Protein AF-A0ABD5QKR0-F1 (afdb_monomer_lite)

Secondary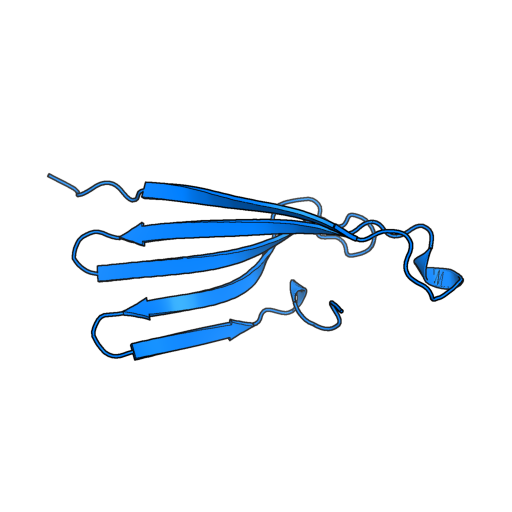 structure (DSSP, 8-state):
-----EEEEEEEEEE---SSGGGTT--EEEEEEEEEETTTEEEEEEEEEEGGGTEEEEEEEEEEEEETTEEEEEE-TTTTT--

Foldseek 3Di:
DQDDWDKDWDDKDKDADDPDPVRRPWIKIWTWMWIAHPPFFIKIFIWIDTVVVVRPDTHGQKMWTGGPVGIDIDGDPNVPPDD

Structure (mmCIF, N/CA/C/O backbone):
data_AF-A0ABD5QKR0-F1
#
_entry.id   AF-A0ABD5QKR0-F1
#
loop_
_atom_site.group_PDB
_atom_site.id
_atom_site.type_symbol
_atom_site.label_atom_id
_atom_site.label_alt_id
_atom_site.label_comp_id
_atom_site.label_asym_id
_atom_site.label_entity_id
_atom_site.label_seq_id
_atom_site.pdbx_PDB_ins_code
_atom_site.Cartn_x
_atom_site.Cartn_y
_atom_site.Cartn_z
_atom_site.occupancy
_atom_site.B_iso_or_equiv
_atom_site.auth_seq_id
_atom_site.auth_comp_id
_atom_site.auth_asym_id
_atom_site.auth_atom_id
_atom_site.pdbx_PDB_model_num
ATOM 1 N N . MET A 1 1 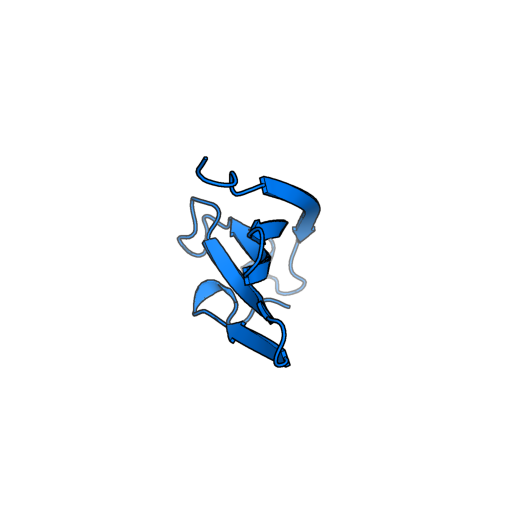? -8.893 19.026 20.275 1.00 45.38 1 MET A N 1
ATOM 2 C CA . MET A 1 1 ? -7.554 18.818 19.684 1.00 45.38 1 MET A CA 1
ATOM 3 C C . MET A 1 1 ? -7.733 17.797 18.586 1.00 45.38 1 MET A C 1
ATOM 5 O O . MET A 1 1 ? -8.271 16.744 18.889 1.00 45.38 1 MET A O 1
ATOM 9 N N . ALA A 1 2 ? -7.427 18.144 17.334 1.00 52.34 2 ALA A N 1
ATOM 10 C CA . ALA A 1 2 ? -7.552 17.200 16.229 1.00 52.34 2 ALA A CA 1
ATOM 11 C C . ALA A 1 2 ? -6.575 16.049 16.471 1.00 52.34 2 ALA A C 1
ATOM 13 O O . ALA A 1 2 ? -5.387 16.264 16.706 1.00 52.34 2 ALA A O 1
ATOM 14 N N . GLU A 1 3 ? -7.127 14.855 16.530 1.00 59.34 3 GLU A N 1
ATOM 15 C CA . GLU A 1 3 ? -6.440 13.637 16.901 1.00 59.34 3 GLU A CA 1
ATOM 16 C C . GLU A 1 3 ? -5.693 13.187 15.626 1.00 59.34 3 GLU A C 1
ATOM 18 O O . GLU A 1 3 ? -6.303 12.929 14.590 1.00 59.34 3 GLU A O 1
ATOM 23 N N . THR A 1 4 ? -4.363 13.311 15.634 1.00 66.81 4 THR A N 1
ATOM 24 C CA . THR A 1 4 ? -3.527 13.254 14.423 1.00 66.81 4 THR A CA 1
ATOM 25 C C . THR A 1 4 ? -3.522 11.855 13.813 1.00 66.81 4 THR A C 1
ATOM 27 O O . THR A 1 4 ? -3.160 10.887 14.485 1.00 66.81 4 THR A O 1
ATOM 30 N N . GLU A 1 5 ? -3.880 11.764 12.530 1.00 81.25 5 GLU A N 1
ATOM 31 C CA . GLU A 1 5 ? -3.679 10.569 11.706 1.00 81.25 5 GLU A CA 1
ATOM 32 C C . GLU A 1 5 ? -2.242 10.060 11.869 1.00 81.25 5 GLU A C 1
ATOM 34 O O . GLU A 1 5 ? -1.282 10.831 11.781 1.00 81.25 5 GLU A O 1
ATOM 39 N N . THR A 1 6 ? -2.093 8.764 12.147 1.00 91.75 6 THR A N 1
ATOM 40 C CA . THR A 1 6 ? -0.778 8.133 12.300 1.00 91.75 6 THR A CA 1
ATOM 41 C C . THR A 1 6 ? -0.560 7.138 11.174 1.00 91.75 6 THR A C 1
ATOM 43 O O . THR A 1 6 ? -1.254 6.125 11.092 1.00 91.75 6 THR A O 1
ATOM 46 N N . GLU A 1 7 ? 0.430 7.413 10.328 1.00 94.75 7 GLU A N 1
ATOM 47 C CA . GLU A 1 7 ? 0.857 6.518 9.254 1.00 94.75 7 GLU A CA 1
ATOM 48 C C . GLU A 1 7 ? 2.032 5.641 9.713 1.00 94.75 7 GLU A C 1
ATOM 50 O O . GLU A 1 7 ? 2.994 6.121 10.319 1.00 94.75 7 GLU A O 1
ATOM 55 N N . ARG A 1 8 ? 1.978 4.342 9.405 1.00 96.56 8 ARG A N 1
ATOM 56 C CA . ARG A 1 8 ? 3.057 3.390 9.683 1.00 96.56 8 ARG A CA 1
ATOM 57 C C . ARG A 1 8 ? 3.309 2.471 8.495 1.00 96.56 8 ARG A C 1
ATOM 59 O O . ARG A 1 8 ? 2.432 1.717 8.082 1.00 96.56 8 ARG A O 1
ATOM 66 N N . LEU A 1 9 ? 4.553 2.447 8.020 1.00 97.44 9 LEU A N 1
ATOM 67 C CA . LEU A 1 9 ? 5.031 1.419 7.096 1.00 97.44 9 LEU A CA 1
ATOM 68 C C . LEU A 1 9 ? 5.108 0.065 7.822 1.00 97.44 9 LEU A C 1
ATOM 70 O O . LEU A 1 9 ? 5.792 -0.058 8.841 1.00 97.44 9 LEU A O 1
ATOM 74 N N . ILE A 1 10 ? 4.412 -0.942 7.297 1.00 97.19 10 ILE A N 1
ATOM 75 C CA . ILE A 1 10 ? 4.392 -2.310 7.835 1.00 97.19 10 ILE A CA 1
ATOM 76 C C . ILE A 1 10 ? 5.418 -3.182 7.117 1.00 97.19 10 ILE A C 1
ATOM 78 O O . ILE A 1 10 ? 6.199 -3.880 7.760 1.00 97.19 10 ILE A O 1
ATOM 82 N N . ALA A 1 11 ? 5.407 -3.153 5.787 1.00 96.81 11 ALA A N 1
ATOM 83 C CA . ALA A 1 11 ? 6.254 -4.000 4.961 1.00 96.81 11 ALA A CA 1
ATOM 84 C C . ALA A 1 11 ? 6.603 -3.300 3.650 1.00 96.81 11 ALA A C 1
ATOM 86 O O . ALA A 1 11 ? 5.846 -2.462 3.162 1.00 96.81 11 ALA A O 1
ATOM 87 N N . THR A 1 12 ? 7.737 -3.673 3.069 1.00 97.38 12 THR A N 1
ATOM 88 C CA . THR A 1 12 ? 8.170 -3.240 1.739 1.00 97.38 12 THR A CA 1
ATOM 89 C C . THR A 1 12 ? 8.916 -4.386 1.067 1.00 97.38 12 THR A C 1
ATOM 91 O O . THR A 1 12 ? 9.688 -5.084 1.726 1.00 97.38 12 THR A O 1
ATOM 94 N N . TRP A 1 13 ? 8.653 -4.619 -0.215 1.00 94.94 13 TRP A N 1
ATOM 95 C CA . TRP A 1 13 ? 9.331 -5.646 -1.010 1.00 94.94 13 TRP A CA 1
ATOM 96 C C . TRP A 1 13 ? 9.354 -5.258 -2.488 1.00 94.94 13 TRP A C 1
ATOM 98 O O . TRP A 1 13 ? 8.831 -4.219 -2.893 1.00 94.94 13 TRP A O 1
ATOM 108 N N . SER A 1 14 ? 10.020 -6.058 -3.313 1.00 92.56 14 SER A N 1
ATOM 109 C CA . SER A 1 14 ? 10.022 -5.874 -4.762 1.00 92.56 14 SER A CA 1
ATOM 110 C C . SER A 1 14 ? 9.949 -7.216 -5.466 1.00 92.56 14 SER A C 1
ATOM 112 O O . SER A 1 14 ? 10.671 -8.139 -5.094 1.00 92.56 14 SER A O 1
ATOM 114 N N . ASP A 1 15 ? 9.119 -7.284 -6.500 1.00 88.06 15 ASP A N 1
ATOM 115 C CA . ASP A 1 15 ? 8.975 -8.454 -7.355 1.00 88.06 15 ASP A CA 1
ATOM 116 C C . ASP A 1 15 ? 9.748 -8.227 -8.657 1.00 88.06 15 ASP A C 1
ATOM 118 O O . ASP A 1 15 ? 9.449 -7.321 -9.443 1.00 88.06 15 ASP A O 1
ATOM 122 N N . SER A 1 16 ? 10.783 -9.044 -8.862 1.00 83.06 16 SER A N 1
ATOM 123 C CA . SER A 1 16 ? 11.533 -9.161 -10.116 1.00 83.06 16 SER A CA 1
ATOM 124 C C . SER A 1 16 ? 12.366 -10.458 -10.126 1.00 83.06 16 SER A C 1
ATOM 126 O O . SER A 1 16 ? 12.766 -10.931 -9.060 1.00 83.06 16 SER A O 1
ATOM 128 N N . PRO A 1 17 ? 12.689 -11.025 -11.301 1.00 71.25 17 PRO A N 1
ATOM 129 C CA . PRO A 1 17 ? 12.032 -10.801 -12.584 1.00 71.25 17 PRO A CA 1
ATOM 130 C C . PRO A 1 17 ? 10.708 -11.577 -12.654 1.00 71.25 17 PRO A C 1
ATOM 132 O O . PRO A 1 17 ? 10.566 -12.654 -12.074 1.00 71.25 17 PRO A O 1
ATOM 135 N N . TYR A 1 18 ? 9.750 -11.100 -13.445 1.00 71.50 18 TYR A N 1
ATOM 136 C CA . TYR A 1 18 ? 8.587 -11.925 -13.776 1.00 71.50 18 TYR A CA 1
ATOM 137 C C . TYR A 1 18 ? 8.993 -13.119 -14.651 1.00 71.50 18 TYR A C 1
ATOM 139 O O . TYR A 1 18 ? 9.859 -13.015 -15.523 1.00 71.50 18 TYR A O 1
ATOM 147 N N . THR A 1 19 ? 8.336 -14.265 -14.456 1.00 70.81 19 THR A N 1
ATOM 148 C CA . THR A 1 19 ? 8.636 -15.515 -15.181 1.00 70.81 19 THR A CA 1
ATOM 149 C C . THR A 1 19 ? 8.440 -15.390 -16.698 1.00 70.81 19 THR A C 1
ATOM 151 O O . THR A 1 19 ? 9.162 -16.021 -17.476 1.00 70.81 19 THR A O 1
ATOM 154 N N . GLY 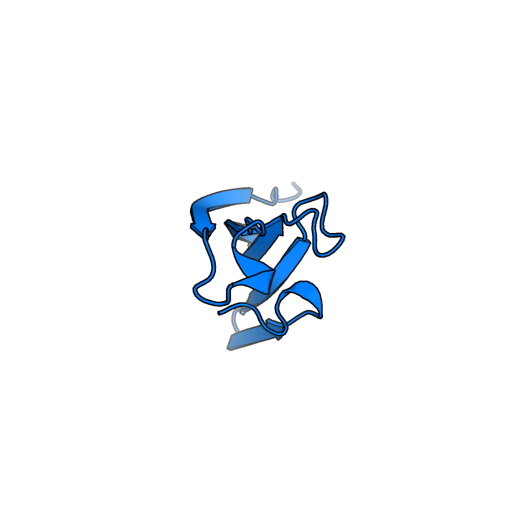A 1 20 ? 7.520 -14.527 -17.143 1.00 69.94 20 GLY A N 1
ATOM 155 C CA . GLY A 1 20 ? 7.283 -14.236 -18.558 1.00 69.94 20 GLY A CA 1
ATOM 156 C C . GLY A 1 20 ? 8.431 -13.451 -19.199 1.00 69.94 20 GLY A C 1
ATOM 157 O O . GLY A 1 20 ? 8.773 -12.369 -18.735 1.00 69.94 20 GLY A O 1
ATOM 158 N N . ILE A 1 21 ? 8.980 -13.958 -20.312 1.00 73.19 21 ILE A N 1
ATOM 159 C CA . ILE A 1 21 ? 10.140 -13.380 -21.027 1.00 73.19 21 ILE A CA 1
ATOM 160 C C . ILE A 1 21 ? 9.964 -11.879 -21.306 1.00 73.19 21 ILE A C 1
ATOM 162 O O . ILE A 1 21 ? 10.879 -11.101 -21.055 1.00 73.19 21 ILE A O 1
ATOM 166 N N . GLN A 1 22 ? 8.775 -11.465 -21.751 1.00 74.75 22 GLN A N 1
ATOM 167 C CA . GLN A 1 22 ? 8.465 -10.064 -22.062 1.00 74.75 22 GLN A CA 1
ATOM 168 C C . GLN A 1 22 ? 8.392 -9.152 -20.829 1.00 74.75 22 GLN A C 1
ATOM 170 O O . GLN A 1 22 ? 8.445 -7.941 -20.979 1.00 74.75 22 GLN A O 1
ATOM 175 N N . LYS A 1 23 ? 8.276 -9.709 -19.619 1.00 75.19 23 LYS A N 1
ATOM 176 C CA . LYS A 1 23 ? 8.082 -8.969 -18.363 1.00 75.19 23 LYS A CA 1
ATOM 177 C C . LYS A 1 23 ? 9.296 -9.030 -17.432 1.00 75.19 23 LYS A C 1
ATOM 179 O O . LYS A 1 23 ? 9.249 -8.492 -16.335 1.00 75.19 23 LYS A O 1
ATOM 184 N N . ARG A 1 24 ? 10.395 -9.671 -17.849 1.00 80.25 24 ARG A N 1
ATOM 185 C CA . ARG A 1 24 ? 11.603 -9.852 -17.018 1.00 80.25 24 ARG A CA 1
ATOM 186 C C . ARG A 1 24 ? 12.300 -8.548 -16.632 1.00 80.25 24 ARG A C 1
ATOM 188 O O . ARG A 1 24 ? 13.009 -8.536 -15.635 1.00 80.25 24 ARG A O 1
ATOM 195 N N . HIS A 1 25 ? 12.125 -7.495 -17.429 1.00 82.56 25 HIS A N 1
ATOM 196 C CA . HIS A 1 25 ? 12.677 -6.169 -17.148 1.00 82.56 25 HIS A CA 1
ATOM 197 C C . HIS A 1 25 ? 11.832 -5.378 -16.141 1.00 82.56 25 HIS A C 1
ATOM 199 O O . HIS A 1 25 ? 12.325 -4.414 -15.568 1.00 82.56 25 HIS A O 1
ATOM 205 N N . ILE A 1 26 ? 10.579 -5.790 -15.920 1.00 85.44 26 ILE A N 1
ATOM 206 C CA . ILE A 1 26 ? 9.646 -5.071 -15.061 1.00 85.44 26 ILE A CA 1
ATOM 207 C C . ILE A 1 26 ? 9.999 -5.365 -13.609 1.00 85.44 26 ILE A C 1
ATOM 209 O O . ILE A 1 26 ? 10.065 -6.525 -13.196 1.00 85.44 26 ILE A O 1
ATOM 213 N N . THR A 1 27 ? 10.173 -4.298 -12.838 1.00 90.12 27 THR A N 1
ATOM 214 C CA . THR A 1 27 ? 10.240 -4.353 -11.377 1.00 90.12 27 THR A CA 1
ATOM 215 C C . THR A 1 27 ? 9.002 -3.676 -10.813 1.00 90.12 27 THR A C 1
ATOM 217 O O . THR A 1 27 ? 8.685 -2.543 -11.185 1.00 90.12 27 THR A O 1
ATOM 220 N N . VAL A 1 28 ? 8.304 -4.361 -9.910 1.00 91.62 28 VAL A N 1
ATOM 221 C CA . VAL A 1 28 ? 7.240 -3.745 -9.112 1.00 91.62 28 VAL A CA 1
ATOM 222 C C . VAL A 1 28 ? 7.726 -3.662 -7.678 1.00 91.62 28 VAL A C 1
ATOM 224 O O . VAL A 1 28 ? 8.050 -4.672 -7.060 1.00 91.62 28 VAL A O 1
ATOM 227 N N . THR A 1 29 ? 7.804 -2.448 -7.148 1.00 94.94 29 THR A N 1
ATOM 228 C CA . THR A 1 29 ? 8.047 -2.229 -5.724 1.00 94.94 29 THR A CA 1
ATOM 229 C C . THR A 1 29 ? 6.703 -2.143 -5.028 1.00 94.94 29 THR A C 1
ATOM 231 O O . THR A 1 29 ? 5.806 -1.440 -5.487 1.00 94.94 29 THR A O 1
ATOM 234 N N . HIS A 1 30 ? 6.572 -2.840 -3.911 1.00 95.81 30 HIS A N 1
ATOM 235 C CA . HIS A 1 30 ? 5.359 -2.898 -3.120 1.00 95.81 30 HIS A CA 1
ATOM 236 C C . HIS A 1 30 ? 5.625 -2.383 -1.712 1.00 95.81 30 HIS A C 1
ATOM 238 O O . HIS A 1 30 ? 6.720 -2.556 -1.172 1.00 95.81 30 HIS A O 1
ATOM 244 N N . ARG A 1 31 ? 4.598 -1.822 -1.081 1.00 97.69 31 ARG A N 1
ATOM 245 C CA . ARG A 1 31 ? 4.586 -1.584 0.362 1.00 97.69 31 ARG A CA 1
ATOM 246 C C . ARG A 1 31 ? 3.203 -1.792 0.960 1.00 97.69 31 ARG A C 1
ATOM 248 O O . ARG A 1 31 ? 2.201 -1.583 0.283 1.00 97.69 31 ARG A O 1
ATOM 255 N N . ILE A 1 32 ? 3.166 -2.176 2.234 1.00 97.94 32 ILE A N 1
ATOM 256 C CA . ILE A 1 32 ? 1.962 -2.128 3.067 1.00 97.94 32 ILE A CA 1
ATOM 257 C C . ILE A 1 32 ? 2.106 -0.971 4.049 1.00 97.94 32 ILE A C 1
ATOM 259 O O . ILE A 1 32 ? 3.075 -0.926 4.813 1.00 97.94 32 ILE A O 1
ATOM 263 N N . VAL A 1 33 ? 1.134 -0.067 4.056 1.00 97.81 33 VAL A N 1
ATOM 264 C CA . VAL A 1 33 ? 1.053 1.074 4.974 1.00 97.81 33 VAL A CA 1
ATOM 265 C C . VAL A 1 33 ? -0.243 0.970 5.772 1.00 97.81 33 VAL A C 1
ATOM 267 O O . VAL A 1 33 ? -1.281 0.653 5.201 1.00 97.81 33 VAL A O 1
ATOM 270 N N . ALA A 1 34 ? -0.192 1.221 7.078 1.00 97.12 34 ALA A N 1
ATOM 271 C CA . ALA A 1 34 ? -1.382 1.381 7.907 1.00 97.12 34 ALA A CA 1
ATOM 272 C C . ALA A 1 34 ? -1.564 2.844 8.311 1.00 97.12 34 ALA A C 1
ATOM 274 O O . ALA A 1 34 ? -0.637 3.455 8.845 1.00 97.12 34 ALA A O 1
ATOM 275 N N . ASN A 1 35 ? -2.768 3.365 8.102 1.00 96.38 35 ASN A N 1
ATOM 276 C CA . ASN A 1 35 ? -3.189 4.697 8.507 1.00 96.38 35 ASN A CA 1
ATOM 277 C C . ASN A 1 35 ? -4.226 4.538 9.607 1.00 96.38 35 ASN A C 1
ATOM 279 O O . ASN A 1 35 ? -5.322 4.035 9.374 1.00 96.38 35 ASN A O 1
ATOM 283 N N . TRP A 1 36 ? -3.867 4.926 10.823 1.00 95.06 36 TRP A N 1
ATOM 284 C CA . TRP A 1 36 ? -4.775 4.855 11.953 1.00 95.06 36 TRP A CA 1
ATOM 285 C C . TRP A 1 36 ? -5.483 6.195 12.157 1.00 95.06 36 TRP A C 1
ATOM 287 O O . TRP A 1 36 ? -4.837 7.246 12.240 1.00 95.06 36 TRP A O 1
ATOM 297 N N . TYR A 1 37 ? -6.809 6.117 12.279 1.00 93.56 37 TYR A N 1
ATOM 298 C CA . TYR A 1 37 ? -7.715 7.237 12.485 1.00 93.56 37 TYR A CA 1
ATOM 299 C C . TYR A 1 37 ? -8.387 7.116 13.860 1.00 93.56 37 TYR A C 1
ATOM 301 O O . TYR A 1 37 ? -9.282 6.278 14.047 1.00 93.56 37 TYR A O 1
ATOM 309 N N . PRO A 1 38 ? -7.990 7.954 14.826 1.00 92.12 38 PRO A N 1
ATOM 310 C CA . PRO A 1 38 ? -8.590 7.981 16.152 1.00 92.12 38 PRO A CA 1
ATOM 311 C C . PRO A 1 38 ? -10.117 8.049 16.133 1.00 92.12 38 PRO A C 1
ATOM 313 O O . PRO A 1 38 ? -10.703 8.874 15.438 1.00 92.12 38 PRO A O 1
ATOM 316 N N . GLY A 1 39 ? -10.771 7.153 16.875 1.00 90.75 39 GLY A N 1
ATOM 317 C CA . GLY A 1 39 ? -12.234 7.109 16.980 1.00 90.75 39 GLY A CA 1
ATOM 318 C C . GLY A 1 39 ? -12.983 6.683 15.707 1.00 90.75 39 GLY A C 1
ATOM 319 O O . GLY A 1 39 ? -14.202 6.533 15.764 1.00 90.75 39 GLY A O 1
ATOM 320 N N . ILE A 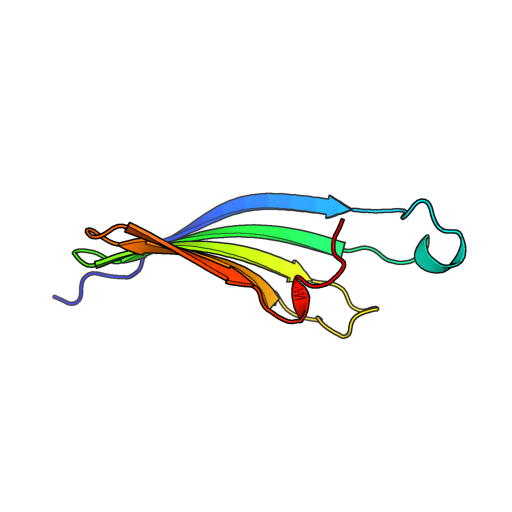1 40 ? -12.288 6.452 14.587 1.00 93.06 40 ILE A N 1
ATOM 321 C CA . ILE A 1 40 ? -12.890 6.089 13.293 1.00 93.06 40 ILE A CA 1
ATOM 322 C C . ILE A 1 40 ? -12.508 4.659 12.903 1.00 93.06 40 ILE A C 1
ATOM 324 O O . ILE A 1 40 ? -13.384 3.839 12.618 1.00 93.06 40 ILE A O 1
ATOM 328 N N . GLY A 1 41 ? -11.213 4.337 12.898 1.00 94.12 41 GLY A N 1
ATOM 329 C CA . GLY A 1 41 ? -10.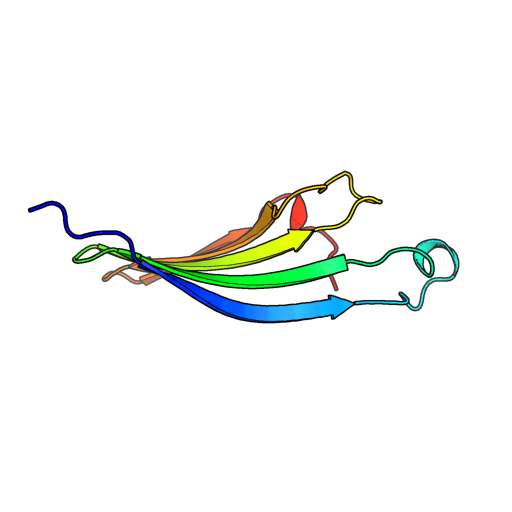739 3.044 12.419 1.00 94.12 41 GLY A CA 1
ATOM 330 C C . GLY A 1 41 ? -9.300 3.055 11.922 1.00 94.12 41 GLY A C 1
ATOM 331 O O . GLY A 1 41 ? -8.460 3.815 12.398 1.00 94.12 41 GLY A O 1
ATOM 332 N N . CYS A 1 42 ? -9.002 2.169 10.980 1.00 96.19 42 CYS A N 1
ATOM 333 C CA . CYS A 1 42 ? -7.678 2.026 10.388 1.00 96.19 42 CYS A CA 1
ATOM 334 C C . CYS A 1 42 ? -7.822 1.635 8.922 1.00 96.19 42 CYS A C 1
ATOM 336 O O . CYS A 1 42 ? -8.666 0.804 8.607 1.00 96.19 42 CYS A O 1
ATOM 338 N N . ASP A 1 43 ? -6.979 2.175 8.054 1.00 96.75 43 ASP A N 1
ATOM 339 C CA . ASP A 1 43 ? -6.886 1.741 6.666 1.00 96.75 43 ASP A CA 1
ATOM 340 C C . ASP A 1 43 ? -5.548 1.053 6.441 1.00 96.75 43 ASP A C 1
ATOM 342 O O . ASP A 1 43 ? -4.497 1.574 6.813 1.00 96.75 43 ASP A O 1
ATOM 346 N N . ILE A 1 44 ? -5.572 -0.121 5.820 1.00 97.44 44 ILE A N 1
ATOM 347 C CA . ILE A 1 44 ? -4.367 -0.810 5.360 1.00 97.44 44 ILE A CA 1
ATOM 348 C C . ILE A 1 44 ? -4.301 -0.640 3.848 1.00 97.44 44 ILE A C 1
ATOM 350 O O . ILE A 1 44 ? -5.181 -1.111 3.136 1.00 97.44 44 ILE A O 1
ATOM 354 N N . ARG A 1 45 ? -3.255 0.013 3.344 1.00 97.12 45 ARG A N 1
ATOM 355 C CA . ARG A 1 45 ? -3.025 0.232 1.913 1.00 97.12 45 ARG A CA 1
ATOM 356 C C . ARG A 1 45 ? -1.892 -0.652 1.421 1.00 97.12 45 ARG A C 1
ATOM 358 O O . ARG A 1 45 ? -0.770 -0.570 1.924 1.00 97.12 45 ARG A O 1
ATOM 365 N N . HIS A 1 46 ? -2.176 -1.467 0.412 1.00 96.94 46 HIS A N 1
ATOM 366 C CA . HIS A 1 46 ? -1.152 -2.033 -0.457 1.00 96.94 46 HIS A CA 1
ATOM 367 C C . HIS A 1 46 ? -0.878 -1.041 -1.572 1.00 96.94 46 HIS A C 1
ATOM 369 O O . HIS A 1 46 ? -1.762 -0.738 -2.369 1.00 96.94 46 HIS A O 1
ATOM 375 N N . GLU A 1 47 ? 0.344 -0.536 -1.633 1.00 97.19 47 GLU A N 1
ATOM 376 C CA . GLU A 1 47 ? 0.756 0.430 -2.641 1.00 97.19 47 GLU A CA 1
ATOM 377 C C . GLU A 1 47 ? 1.857 -0.146 -3.511 1.00 97.19 47 GLU A C 1
ATOM 379 O O . GLU A 1 47 ? 2.713 -0.903 -3.043 1.00 97.19 47 GLU A O 1
ATOM 384 N N . ILE A 1 48 ? 1.839 0.244 -4.781 1.00 95.88 48 ILE A N 1
ATOM 385 C CA . ILE A 1 48 ? 2.847 -0.147 -5.753 1.00 95.88 48 ILE A CA 1
ATOM 386 C C . ILE A 1 48 ? 3.538 1.063 -6.361 1.00 95.88 48 ILE A C 1
ATOM 388 O O . ILE A 1 48 ? 2.960 2.143 -6.468 1.00 95.88 48 ILE A O 1
ATOM 392 N N . LYS A 1 49 ? 4.769 0.842 -6.808 1.00 95.19 49 LYS A N 1
ATOM 393 C CA . LYS A 1 49 ? 5.525 1.734 -7.678 1.00 95.19 49 LYS A CA 1
ATOM 394 C C . LYS A 1 49 ? 6.121 0.900 -8.809 1.00 95.19 49 LYS A C 1
ATOM 396 O O . LYS A 1 49 ? 6.808 -0.090 -8.563 1.00 95.19 49 LYS A O 1
ATOM 401 N N . CYS A 1 50 ? 5.809 1.267 -10.046 1.00 91.81 50 CYS A N 1
ATOM 402 C CA . CYS A 1 50 ? 6.238 0.562 -11.250 1.00 91.81 50 CYS A CA 1
ATOM 403 C C . CYS A 1 50 ? 6.226 1.519 -12.447 1.00 91.81 50 CYS A C 1
ATOM 405 O O . CYS A 1 50 ? 5.159 1.901 -12.930 1.00 91.81 50 CYS A O 1
ATOM 407 N N . ALA A 1 51 ? 7.414 1.880 -12.937 1.00 89.06 51 ALA A N 1
ATOM 408 C CA . ALA A 1 51 ? 7.564 2.803 -14.061 1.00 89.06 51 ALA A CA 1
ATOM 409 C C . ALA A 1 51 ? 6.969 2.235 -15.363 1.00 89.06 51 ALA A C 1
ATOM 411 O O . ALA A 1 51 ? 6.269 2.950 -16.074 1.00 89.06 51 ALA A O 1
ATOM 412 N N . ASP A 1 52 ? 7.147 0.934 -15.627 1.00 88.06 52 ASP A N 1
ATOM 413 C CA . ASP A 1 52 ? 6.609 0.254 -16.819 1.00 88.06 52 ASP A CA 1
ATOM 414 C C . ASP A 1 52 ? 5.071 0.219 -16.874 1.00 88.06 52 ASP A C 1
ATOM 416 O O . ASP A 1 52 ? 4.486 -0.073 -17.915 1.00 88.06 52 ASP A O 1
ATOM 420 N N . ARG A 1 53 ? 4.401 0.494 -15.746 1.00 86.12 53 ARG A N 1
ATOM 421 C CA . ARG A 1 53 ? 2.938 0.601 -15.637 1.00 86.12 53 ARG A CA 1
ATOM 422 C C . ARG A 1 53 ? 2.459 2.036 -15.398 1.00 86.12 53 ARG A C 1
ATOM 424 O O . ARG A 1 53 ? 1.308 2.217 -15.019 1.00 86.12 53 ARG A O 1
ATOM 431 N N . GLU A 1 54 ? 3.332 3.028 -15.580 1.00 90.94 54 GLU A N 1
ATOM 432 C CA . GLU A 1 54 ? 3.050 4.458 -15.369 1.00 90.94 54 GLU A CA 1
ATOM 433 C C . GLU A 1 54 ? 2.724 4.840 -13.906 1.00 90.94 54 GLU A C 1
ATOM 435 O O . GLU A 1 54 ? 2.279 5.952 -13.626 1.00 90.94 54 GLU A O 1
ATOM 440 N N . TYR A 1 55 ? 3.022 3.963 -12.940 1.00 91.38 55 TYR A N 1
ATOM 441 C CA . TYR A 1 55 ? 2.887 4.229 -11.502 1.00 91.38 55 TYR A CA 1
ATOM 442 C C . TYR A 1 55 ? 4.226 4.698 -10.930 1.00 91.38 55 TYR A C 1
ATOM 444 O O . TYR A 1 55 ? 4.937 3.953 -10.252 1.00 91.38 55 TYR A O 1
ATOM 452 N N . ASN A 1 56 ? 4.603 5.933 -11.259 1.00 92.06 56 ASN A N 1
ATOM 453 C CA . ASN A 1 56 ? 5.893 6.514 -10.866 1.00 92.06 56 ASN A CA 1
ATOM 454 C C . ASN A 1 56 ? 5.985 6.848 -9.368 1.00 92.06 56 ASN A C 1
ATOM 456 O O . ASN A 1 56 ? 7.087 6.920 -8.815 1.00 92.06 56 ASN A O 1
ATOM 460 N N . ASP A 1 57 ? 4.840 6.975 -8.705 1.00 95.12 57 ASP A N 1
ATOM 461 C CA . ASP A 1 57 ? 4.702 7.210 -7.272 1.00 95.12 57 ASP A CA 1
ATOM 462 C C . ASP A 1 57 ? 3.908 6.086 -6.607 1.00 95.12 57 ASP A C 1
ATOM 464 O O . ASP A 1 57 ? 3.269 5.270 -7.278 1.00 95.12 57 ASP A O 1
ATOM 468 N N . TRP A 1 58 ? 3.963 6.038 -5.273 1.00 95.81 58 TRP A N 1
ATOM 469 C CA . TRP A 1 58 ? 3.220 5.060 -4.486 1.00 95.81 58 TRP A CA 1
ATOM 470 C C . TRP A 1 58 ? 1.725 5.187 -4.752 1.00 95.81 58 TRP A C 1
ATOM 472 O O . TRP A 1 58 ? 1.076 6.140 -4.330 1.00 95.81 58 TRP A O 1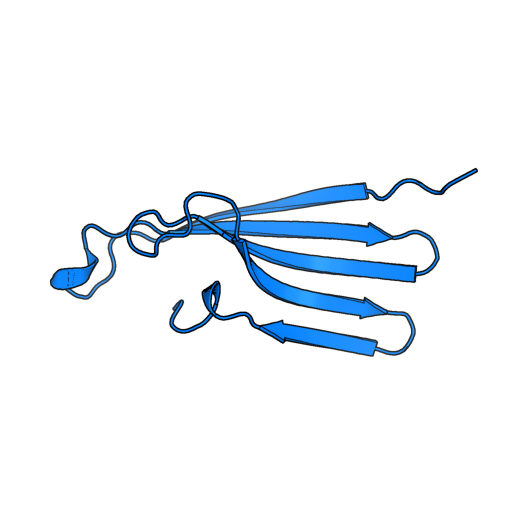
ATOM 482 N N . THR A 1 59 ? 1.201 4.210 -5.479 1.00 95.75 59 THR A N 1
ATOM 483 C CA . THR A 1 59 ? -0.182 4.191 -5.939 1.00 95.75 59 THR A CA 1
ATOM 484 C C . THR A 1 59 ? -0.915 3.056 -5.232 1.00 95.75 59 THR A C 1
ATOM 486 O O . THR A 1 59 ? -0.451 1.915 -5.316 1.00 95.75 59 THR A O 1
ATOM 489 N N . PRO A 1 60 ? -2.048 3.315 -4.554 1.00 95.31 60 PRO A N 1
ATOM 490 C CA . PRO A 1 60 ? -2.847 2.266 -3.929 1.00 95.31 60 PRO A CA 1
ATOM 491 C C . PRO A 1 60 ? -3.301 1.242 -4.964 1.00 95.31 60 PRO A C 1
ATOM 493 O O . PRO A 1 60 ? -4.006 1.583 -5.910 1.00 95.31 60 PRO A O 1
ATOM 496 N N . ALA A 1 61 ? -2.885 -0.007 -4.790 1.00 95.00 61 ALA A N 1
ATOM 497 C CA . ALA A 1 61 ? -3.338 -1.165 -5.547 1.00 95.00 61 ALA A CA 1
ATOM 498 C C . ALA A 1 61 ? -4.581 -1.781 -4.898 1.00 95.00 61 ALA A C 1
ATOM 500 O O . ALA A 1 61 ? -5.572 -2.058 -5.579 1.00 95.00 61 ALA A O 1
ATOM 501 N N . GLU A 1 62 ? -4.533 -1.940 -3.576 1.00 95.94 62 GLU A N 1
ATOM 502 C CA . GLU A 1 62 ? -5.630 -2.430 -2.748 1.00 95.94 62 GLU A CA 1
ATOM 503 C C . GLU A 1 62 ? -5.676 -1.649 -1.433 1.00 95.94 62 GLU A C 1
ATOM 505 O O . GLU A 1 62 ? -4.659 -1.163 -0.934 1.00 95.94 62 GLU A O 1
ATOM 510 N N . THR A 1 63 ? -6.864 -1.496 -0.866 1.00 96.75 63 THR A N 1
ATOM 511 C CA . THR A 1 63 ? -7.076 -0.866 0.437 1.00 96.75 63 THR A CA 1
ATOM 512 C C . THR A 1 63 ? -8.100 -1.668 1.219 1.00 96.75 63 THR A C 1
ATOM 514 O O . THR A 1 63 ? -9.133 -2.058 0.678 1.00 96.75 63 THR A O 1
ATOM 517 N N . TRP A 1 64 ? -7.802 -1.928 2.486 1.00 97.62 64 TRP A N 1
ATOM 518 C CA . TRP A 1 64 ? -8.742 -2.487 3.445 1.00 97.62 64 TRP A CA 1
ATOM 519 C C . TRP A 1 64 ? -9.121 -1.396 4.427 1.00 97.62 64 TRP A C 1
ATOM 521 O O . TRP A 1 64 ? -8.263 -0.915 5.166 1.00 97.62 64 TRP A O 1
ATOM 531 N N . GLU A 1 65 ? -10.395 -1.032 4.441 1.00 97.31 65 GLU A N 1
ATOM 532 C CA . GLU A 1 65 ? -10.945 -0.066 5.380 1.00 97.31 65 GLU A CA 1
ATOM 533 C C . GLU A 1 65 ? -11.512 -0.805 6.584 1.00 97.31 65 GLU A C 1
ATOM 535 O O . GLU A 1 65 ? -12.514 -1.513 6.483 1.00 97.31 65 GLU A O 1
ATOM 540 N N . LEU A 1 66 ? -10.863 -0.663 7.736 1.00 96.88 66 LEU A N 1
ATOM 541 C CA . LEU A 1 66 ? -11.312 -1.246 8.991 1.00 96.88 66 LEU A CA 1
ATOM 542 C C . LEU A 1 66 ? -12.112 -0.189 9.743 1.00 96.88 66 LEU A C 1
ATOM 544 O O . LEU A 1 66 ? -11.604 0.883 10.090 1.00 96.88 66 LEU A O 1
ATOM 548 N N . ARG A 1 67 ? -13.373 -0.504 10.017 1.00 95.81 67 ARG A N 1
ATOM 549 C CA . ARG A 1 67 ? -14.307 0.323 10.784 1.00 95.81 67 ARG A CA 1
ATOM 550 C C . ARG A 1 67 ? -14.900 -0.507 11.919 1.00 95.81 67 ARG A C 1
ATOM 552 O O . ARG A 1 67 ? -14.782 -1.729 11.954 1.00 95.81 67 ARG A O 1
ATOM 559 N N . SER A 1 68 ? -15.591 0.150 12.847 1.00 93.81 68 SER A N 1
ATOM 560 C CA . SER A 1 68 ? -16.277 -0.532 13.958 1.00 93.81 68 SER A CA 1
ATOM 561 C C . SER A 1 68 ? -17.345 -1.534 13.502 1.00 93.81 68 SER A C 1
ATOM 563 O O . SER A 1 68 ? -17.632 -2.490 14.216 1.00 93.81 68 SER A O 1
ATOM 565 N N . HIS A 1 69 ? -17.929 -1.319 12.322 1.00 93.25 69 HIS A N 1
ATOM 566 C CA . HIS A 1 69 ? -18.995 -2.149 11.768 1.00 93.25 69 HIS A CA 1
ATOM 567 C C . HIS A 1 69 ? -18.501 -3.228 10.794 1.00 93.25 69 HIS A C 1
ATOM 569 O O . HIS A 1 69 ? -19.310 -4.033 10.337 1.00 93.25 69 HIS A O 1
ATOM 575 N N . GLY A 1 70 ? -17.206 -3.271 10.464 1.00 95.31 70 GLY A N 1
ATOM 576 C CA . GLY A 1 70 ? -16.674 -4.285 9.559 1.00 95.31 70 GLY A CA 1
ATOM 577 C C . GLY A 1 70 ? -15.412 -3.868 8.819 1.00 95.31 70 GLY A C 1
ATOM 578 O O . GLY A 1 70 ? -14.779 -2.861 9.135 1.00 95.31 70 GLY A O 1
ATOM 579 N N . VAL A 1 71 ? -15.056 -4.692 7.834 1.00 97.12 71 VAL A N 1
ATOM 580 C CA . VAL A 1 71 ? -13.914 -4.470 6.948 1.00 97.12 71 VAL A CA 1
ATOM 581 C C . VAL A 1 71 ? -14.395 -4.493 5.506 1.00 97.12 71 VAL A C 1
ATOM 583 O O . VAL A 1 71 ? -15.035 -5.460 5.090 1.00 97.12 71 VAL A O 1
ATOM 586 N N . GLU A 1 72 ? -14.053 -3.459 4.748 1.00 97.38 72 GLU A N 1
ATOM 587 C CA . GLU A 1 72 ? -14.320 -3.375 3.313 1.00 97.38 72 GLU A CA 1
ATOM 588 C C . GLU A 1 72 ? -13.009 -3.419 2.524 1.00 97.38 72 GLU A C 1
ATOM 590 O O . GLU A 1 72 ? -12.002 -2.853 2.948 1.00 97.38 72 GLU A O 1
ATOM 595 N N . LYS A 1 73 ? -13.006 -4.120 1.383 1.00 95.81 73 LYS A N 1
ATOM 596 C CA . LYS A 1 73 ? -11.861 -4.171 0.467 1.00 95.81 73 LYS A CA 1
ATOM 597 C C . LYS A 1 73 ? -12.167 -3.352 -0.781 1.00 95.81 73 LYS A C 1
ATOM 599 O O . LYS A 1 73 ? -13.101 -3.668 -1.514 1.00 95.81 73 LYS A O 1
ATOM 604 N N . ILE A 1 74 ? -11.306 -2.387 -1.070 1.00 94.44 74 ILE A N 1
ATOM 605 C CA . ILE A 1 74 ? -11.329 -1.571 -2.280 1.00 94.44 74 ILE A CA 1
ATOM 606 C C . ILE A 1 74 ? -10.112 -1.946 -3.125 1.00 94.44 74 ILE A C 1
ATOM 608 O O . ILE A 1 74 ? -8.975 -1.894 -2.662 1.00 94.44 74 ILE A O 1
ATOM 612 N N . GLN A 1 75 ? -10.338 -2.335 -4.378 1.00 92.38 75 GLN A N 1
ATOM 613 C CA . GLN A 1 75 ? -9.272 -2.625 -5.336 1.00 92.38 75 GLN A CA 1
ATOM 614 C C . GLN A 1 75 ? -9.285 -1.580 -6.447 1.00 92.38 75 GLN A C 1
ATOM 616 O O . GLN A 1 75 ? -10.338 -1.260 -7.001 1.00 92.38 75 GLN A O 1
ATOM 621 N N . THR A 1 76 ? -8.111 -1.062 -6.795 1.00 91.38 76 THR A N 1
ATOM 622 C CA . THR A 1 76 ? -7.966 -0.063 -7.855 1.00 91.38 76 THR A CA 1
ATOM 623 C C . THR A 1 76 ? -7.482 -0.704 -9.157 1.00 91.38 76 THR A C 1
ATOM 625 O O . THR A 1 76 ? -7.102 -1.877 -9.218 1.00 91.38 76 THR A O 1
ATOM 628 N N . GLN A 1 77 ? -7.425 0.095 -10.224 1.00 88.12 77 GLN A N 1
ATOM 629 C CA . GLN A 1 77 ? -6.823 -0.328 -11.488 1.00 88.12 77 GLN A CA 1
ATOM 630 C C . GLN A 1 77 ? -5.340 -0.714 -11.341 1.00 88.12 77 GLN A C 1
ATOM 632 O O . GLN A 1 77 ? -4.879 -1.610 -12.051 1.00 88.12 77 GLN A O 1
ATOM 637 N N . ALA A 1 78 ? -4.611 -0.104 -10.401 1.00 84.19 78 ALA A N 1
ATOM 638 C CA . ALA A 1 78 ? -3.205 -0.416 -10.149 1.00 84.19 78 ALA A CA 1
ATOM 639 C C . ALA A 1 78 ? -3.022 -1.846 -9.614 1.00 84.19 78 ALA A C 1
ATOM 641 O O . ALA A 1 78 ? -2.080 -2.545 -10.001 1.00 84.19 78 ALA A O 1
ATOM 642 N N . GLY A 1 79 ? -3.977 -2.322 -8.809 1.00 79.50 79 GLY A N 1
ATOM 643 C CA . GLY A 1 79 ? -3.997 -3.692 -8.298 1.00 79.50 79 GLY A CA 1
ATOM 644 C C . GLY A 1 79 ? -4.383 -4.743 -9.335 1.00 79.50 79 GLY A C 1
ATOM 645 O O . GLY A 1 79 ? -4.132 -5.930 -9.135 1.00 79.50 79 GLY A O 1
ATOM 646 N N . LYS A 1 80 ? -4.972 -4.348 -10.468 1.00 82.38 80 LYS A N 1
ATOM 647 C CA . LYS A 1 80 ? -5.415 -5.304 -11.485 1.00 82.38 80 LYS A CA 1
ATOM 648 C C . LYS A 1 80 ? -4.211 -5.975 -12.149 1.00 82.38 80 LYS A C 1
ATOM 650 O O . LYS A 1 80 ? -3.370 -5.299 -12.742 1.00 82.38 80 LYS A O 1
ATOM 655 N N . GLY A 1 81 ? -4.157 -7.306 -12.087 1.00 73.56 81 GLY A N 1
ATOM 656 C CA . GLY A 1 81 ? -3.114 -8.106 -12.737 1.00 73.56 81 GLY A CA 1
ATOM 657 C C . GLY A 1 81 ? -1.743 -8.054 -12.056 1.00 73.56 81 GLY A C 1
ATOM 658 O O . GLY A 1 81 ? -0.757 -8.437 -12.689 1.00 73.56 81 GLY A O 1
ATOM 659 N N . LEU A 1 82 ? -1.677 -7.580 -10.805 1.00 70.81 82 LEU A N 1
ATOM 660 C CA . LEU A 1 82 ? -0.582 -7.960 -9.914 1.00 70.81 82 LEU A CA 1
ATOM 661 C C . LEU A 1 82 ? -0.673 -9.473 -9.627 1.00 70.81 82 LEU A C 1
ATOM 663 O O . LEU A 1 82 ? -1.786 -10.009 -9.670 1.00 70.81 82 LEU A O 1
ATOM 667 N N . PRO A 1 83 ? 0.469 -10.161 -9.441 1.00 56.84 83 PRO A N 1
ATOM 668 C CA . PRO A 1 83 ? 0.481 -11.561 -9.020 1.00 56.84 83 PRO A CA 1
ATOM 669 C C . PRO A 1 83 ? -0.224 -11.773 -7.675 1.00 56.84 83 PRO A C 1
ATOM 671 O O . PRO A 1 83 ? -0.275 -10.816 -6.869 1.00 56.84 83 PRO A O 1
#

pLDDT: mean 88.61, std 11.46, range [45.38, 97.94]

Sequence (83 aa):
MAETETERLIATWSDSPYTGIQKRHITVTHRIVANWYPGIGCDIRHEIKCADREYNDWTPAETWELRSHGVEKIQTQAGKGLP

Radius of gyration: 15.04 Å; chains: 1; bounding box: 32×34×42 Å

Organism: NCBI:txid1849069